Protein AF-A0A8K0D3E8-F1 (afdb_monomer_lite)

Organism: Ignelater luminosus (NCBI:txid2038154)

Radius of gyration: 15.59 Å; chains: 1; bounding box: 45×23×48 Å

pLDDT: mean 75.97, std 14.49, range [34.16, 90.75]

Secondary structure (DSSP, 8-state):
-------HHHHHHHHHHHHHHHHHHHHHHHS-TTSTTHHHHH---TT----SS----HHHHHHHHHHTTT--SGGGT-HHHHHHHTT-PPP-

Foldseek 3Di:
DDPDPQDPVNVVVLLVLLLVVLVVLLVLLPDDCPDPVVVVVPDDDPDPDDDPDPPCPVVVSNVVVCVVLVHDSVCSVVPVSSCVSSVVDDDD

Sequence (92 aa):
MVDTPISNRSLRSLEASLRLGLLWYRHIIRMEERSMPKRPFRYQPENRQRGSRPRLKWIQGIETAMRARTLEKDDAQNRRLWKMRCGMQQKP

Structure (mmCIF, N/CA/C/O backbone):
data_AF-A0A8K0D3E8-F1
#
_entry.id   AF-A0A8K0D3E8-F1
#
loop_
_atom_site.group_PDB
_atom_site.id
_atom_site.type_symbol
_atom_site.label_atom_id
_atom_site.label_alt_id
_atom_site.label_comp_id
_atom_site.label_asym_id
_atom_site.label_entity_id
_atom_site.label_seq_id
_atom_site.pdbx_PDB_ins_code
_atom_site.Cartn_x
_atom_site.Cartn_y
_atom_site.Cartn_z
_atom_site.occupancy
_atom_site.B_iso_or_equiv
_atom_site.auth_seq_id
_atom_site.auth_comp_id
_atom_site.auth_asym_id
_atom_site.auth_atom_id
_atom_site.pdbx_PDB_model_num
ATOM 1 N N . MET A 1 1 ? -28.733 0.641 16.813 1.00 35.56 1 MET A N 1
ATOM 2 C CA . MET A 1 1 ? -27.386 0.877 16.250 1.00 35.56 1 MET A CA 1
ATOM 3 C C . MET A 1 1 ? -27.603 1.582 14.922 1.00 35.56 1 MET A C 1
ATOM 5 O O . MET A 1 1 ? -28.249 1.001 14.067 1.00 35.56 1 MET A O 1
ATOM 9 N N . VAL A 1 2 ? -27.248 2.863 14.812 1.00 41.22 2 VAL A N 1
ATOM 10 C CA . VAL A 1 2 ? -27.531 3.681 13.619 1.00 41.22 2 VAL A CA 1
ATOM 11 C C . VAL A 1 2 ? -26.343 3.615 12.666 1.00 41.22 2 VAL A C 1
ATOM 13 O O . VAL A 1 2 ? -25.301 4.207 12.937 1.00 41.22 2 VAL A O 1
ATOM 16 N N . ASP A 1 3 ? -26.509 2.897 11.559 1.00 45.19 3 ASP A N 1
ATOM 17 C CA . ASP A 1 3 ? -25.662 3.047 10.380 1.00 45.19 3 ASP A CA 1
ATOM 18 C C . ASP A 1 3 ? -25.988 4.396 9.731 1.00 45.19 3 ASP A C 1
ATOM 20 O O . ASP A 1 3 ? -26.971 4.552 9.006 1.00 45.19 3 ASP A O 1
ATOM 24 N N . THR A 1 4 ? -25.197 5.418 10.047 1.00 57.62 4 THR A N 1
ATOM 25 C CA . THR A 1 4 ? -25.335 6.739 9.430 1.00 57.62 4 THR A CA 1
ATOM 26 C C . THR A 1 4 ? -24.998 6.626 7.937 1.00 57.62 4 THR A C 1
ATOM 28 O O . THR A 1 4 ? -23.876 6.224 7.610 1.00 57.62 4 THR A O 1
ATOM 31 N N . PRO A 1 5 ? -25.898 6.996 7.004 1.00 56.34 5 PRO A N 1
ATOM 32 C CA . PRO A 1 5 ? -25.601 6.914 5.581 1.00 56.34 5 PRO A CA 1
ATOM 33 C C . PRO A 1 5 ? -24.484 7.903 5.238 1.00 56.34 5 PRO A C 1
ATOM 35 O O . PRO A 1 5 ? -24.612 9.120 5.400 1.00 56.34 5 PRO A O 1
ATOM 38 N N . ILE A 1 6 ? -23.347 7.370 4.791 1.00 60.91 6 ILE A N 1
ATOM 39 C CA . ILE A 1 6 ? -22.180 8.160 4.404 1.00 60.91 6 ILE A CA 1
ATOM 40 C C . ILE A 1 6 ? -22.577 9.039 3.210 1.00 60.91 6 ILE A C 1
ATOM 42 O O . ILE A 1 6 ? -22.858 8.542 2.123 1.00 60.91 6 ILE A O 1
ATOM 46 N N . SER A 1 7 ? -22.592 10.360 3.407 1.00 69.88 7 SER A N 1
ATOM 47 C CA . SER A 1 7 ? -22.889 11.335 2.349 1.00 69.88 7 SER A CA 1
ATOM 48 C C . SER A 1 7 ? -22.002 11.131 1.109 1.00 69.88 7 SER A C 1
ATOM 50 O O . SER A 1 7 ? -20.791 10.925 1.229 1.00 69.88 7 SER A O 1
ATOM 52 N N . ASN A 1 8 ? -22.574 11.291 -0.093 1.00 61.84 8 ASN A N 1
ATOM 53 C CA . ASN A 1 8 ? -21.873 11.157 -1.380 1.00 61.84 8 ASN A CA 1
ATOM 54 C C . ASN A 1 8 ? -20.606 12.031 -1.500 1.00 61.84 8 ASN A C 1
ATOM 56 O O . ASN A 1 8 ? -19.646 11.645 -2.168 1.00 61.84 8 ASN A O 1
ATOM 60 N N . ARG A 1 9 ? -20.554 13.195 -0.832 1.00 61.78 9 ARG A N 1
ATOM 61 C CA . ARG A 1 9 ? -19.345 14.044 -0.786 1.00 61.78 9 ARG A CA 1
ATOM 62 C C . ARG A 1 9 ? -18.224 13.394 0.040 1.00 61.78 9 ARG A C 1
ATOM 64 O O . ARG A 1 9 ? -17.055 13.479 -0.332 1.00 61.78 9 ARG A O 1
ATOM 71 N N . SER A 1 10 ? -18.590 12.715 1.124 1.00 63.69 10 SER A N 1
ATOM 72 C CA . SER A 1 10 ? -17.671 12.000 2.012 1.00 63.69 10 SER A CA 1
ATOM 73 C C . SER A 1 10 ? -17.100 10.750 1.334 1.00 63.69 10 SER A C 1
ATOM 75 O O . SER A 1 10 ? -15.896 10.514 1.397 1.00 63.69 10 SER A O 1
ATOM 77 N N . LEU A 1 11 ? -17.922 10.021 0.566 1.00 62.12 11 LEU A N 1
ATOM 78 C CA . LEU A 1 11 ? -17.473 8.879 -0.244 1.00 62.12 11 LEU A CA 1
ATOM 79 C C . LEU A 1 11 ? -16.409 9.275 -1.277 1.00 62.12 11 LEU A C 1
ATOM 81 O O . LEU A 1 11 ? -15.383 8.609 -1.382 1.00 62.12 11 LEU A O 1
ATOM 85 N N . ARG A 1 12 ? -16.599 10.397 -1.986 1.00 65.00 12 ARG A N 1
ATOM 86 C CA . ARG A 1 12 ? -15.617 10.907 -2.963 1.00 65.00 12 ARG A CA 1
ATOM 87 C C . ARG A 1 12 ? -14.300 11.333 -2.314 1.00 65.00 12 ARG A C 1
ATOM 89 O O . ARG A 1 12 ? -13.233 11.090 -2.871 1.00 65.00 12 ARG A O 1
ATOM 96 N N . SER A 1 13 ? -14.367 11.963 -1.141 1.00 66.62 13 SER A N 1
ATOM 97 C CA . SER A 1 13 ? -13.174 12.367 -0.388 1.00 66.62 13 SER A CA 1
ATOM 98 C C . SER A 1 13 ? -12.393 11.151 0.118 1.00 66.62 13 SER A C 1
ATOM 100 O O . SER A 1 13 ? -11.179 11.082 -0.075 1.00 66.62 13 SER A O 1
ATOM 102 N N . LEU A 1 14 ? -13.092 10.152 0.662 1.00 71.44 14 LEU A N 1
ATOM 103 C CA . LEU A 1 14 ? -12.503 8.876 1.070 1.00 71.44 14 LEU A CA 1
ATOM 104 C C . LEU A 1 14 ? -11.876 8.142 -0.118 1.00 71.44 14 LEU A C 1
ATOM 106 O O . LEU A 1 14 ? -10.754 7.653 -0.014 1.00 71.44 14 LEU A O 1
ATOM 110 N N . GLU A 1 15 ? -12.552 8.109 -1.265 1.00 75.56 15 GLU A N 1
ATOM 111 C CA . GLU A 1 15 ? -12.021 7.492 -2.479 1.00 75.56 15 GLU A CA 1
ATOM 112 C C . GLU A 1 15 ? -10.738 8.189 -2.962 1.00 75.56 15 GLU A C 1
ATOM 114 O O . GLU A 1 15 ? -9.758 7.517 -3.291 1.00 75.56 15 GLU A O 1
ATOM 119 N N . ALA A 1 16 ? -10.697 9.525 -2.953 1.00 75.56 16 ALA A N 1
ATOM 120 C CA . ALA A 1 16 ? -9.499 10.287 -3.302 1.00 75.56 16 ALA A CA 1
ATOM 121 C C . ALA A 1 16 ? -8.329 9.989 -2.346 1.00 75.56 16 ALA A C 1
ATOM 123 O O . ALA A 1 16 ? -7.210 9.728 -2.798 1.00 75.56 16 ALA A O 1
ATOM 124 N N . SER A 1 17 ? -8.585 9.943 -1.035 1.00 76.69 17 SER A N 1
ATOM 125 C CA . SER A 1 17 ? -7.582 9.556 -0.036 1.00 76.69 17 SER A CA 1
ATOM 126 C C . SER A 1 17 ? -7.088 8.117 -0.226 1.00 76.69 17 SER A C 1
ATOM 128 O O . SER A 1 17 ? -5.888 7.863 -0.120 1.00 76.69 17 SER A O 1
ATOM 130 N N . LEU A 1 18 ? -7.974 7.177 -0.570 1.00 80.56 18 LEU A N 1
ATOM 131 C CA . LEU A 1 18 ? -7.606 5.788 -0.862 1.00 80.56 18 LEU A CA 1
ATOM 132 C C . LEU A 1 18 ? -6.750 5.673 -2.130 1.00 80.56 18 LEU A C 1
ATOM 134 O O . LEU A 1 18 ? -5.781 4.917 -2.143 1.00 80.56 18 LEU A O 1
ATOM 138 N N . ARG A 1 19 ? -7.052 6.446 -3.181 1.00 82.81 19 ARG A N 1
ATOM 139 C CA . ARG A 1 19 ? -6.248 6.482 -4.417 1.00 82.81 19 ARG A CA 1
ATOM 140 C C . ARG A 1 19 ? -4.826 6.972 -4.156 1.00 82.81 19 ARG A C 1
ATOM 142 O O . ARG A 1 19 ? -3.870 6.334 -4.600 1.00 82.81 19 ARG A O 1
ATOM 149 N N . LEU A 1 20 ? -4.678 8.070 -3.412 1.00 85.19 20 LEU A N 1
ATOM 150 C CA . LEU A 1 20 ? -3.365 8.568 -2.995 1.00 85.19 20 LEU A CA 1
ATOM 151 C C . LEU A 1 20 ? -2.634 7.538 -2.137 1.00 85.19 20 LEU A C 1
ATOM 153 O O . LEU A 1 20 ? -1.442 7.305 -2.334 1.00 85.19 20 LEU A O 1
ATOM 157 N N . GLY A 1 21 ? -3.346 6.858 -1.241 1.00 88.06 21 GLY A N 1
ATOM 158 C CA . GLY A 1 21 ? -2.725 5.837 -0.416 1.00 88.06 21 GLY A CA 1
ATOM 159 C C . GLY A 1 21 ? -2.302 4.580 -1.179 1.00 88.06 21 GLY A C 1
ATOM 160 O O . GLY A 1 21 ? -1.264 4.017 -0.850 1.00 88.06 21 GLY A O 1
ATOM 161 N N . LEU A 1 22 ? -2.995 4.188 -2.253 1.00 88.19 22 LEU 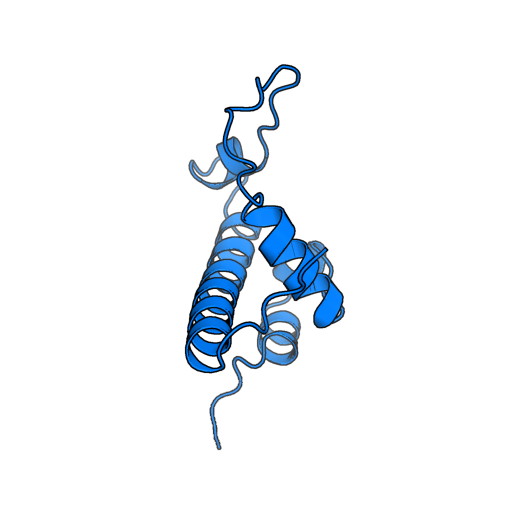A N 1
ATOM 162 C CA . LEU A 1 22 ? -2.551 3.110 -3.150 1.00 88.19 22 LEU A CA 1
ATOM 163 C C . LEU A 1 22 ? -1.275 3.489 -3.922 1.00 88.19 22 LEU A C 1
ATOM 165 O O . LEU A 1 22 ? -0.403 2.641 -4.123 1.00 88.19 22 LEU A O 1
ATOM 169 N N . LEU A 1 23 ? -1.133 4.756 -4.335 1.00 88.50 23 LEU A N 1
ATOM 170 C CA . LEU A 1 23 ? 0.114 5.260 -4.930 1.00 88.50 23 LEU A CA 1
ATOM 171 C C . LEU A 1 23 ? 1.266 5.196 -3.934 1.00 88.50 23 LEU A C 1
ATOM 173 O O . LEU A 1 23 ? 2.346 4.712 -4.271 1.00 88.50 23 LEU A O 1
ATOM 177 N N . TRP A 1 24 ? 1.020 5.675 -2.717 1.00 88.19 24 TRP A N 1
ATOM 178 C CA . TRP A 1 24 ? 2.017 5.738 -1.657 1.00 88.19 24 TRP A CA 1
ATOM 179 C C . TRP A 1 24 ? 2.425 4.334 -1.192 1.00 88.19 24 TRP A C 1
ATOM 181 O O . TRP A 1 24 ? 3.611 4.053 -1.061 1.00 88.19 24 TRP A O 1
ATOM 191 N N . TYR A 1 25 ? 1.469 3.409 -1.069 1.00 89.9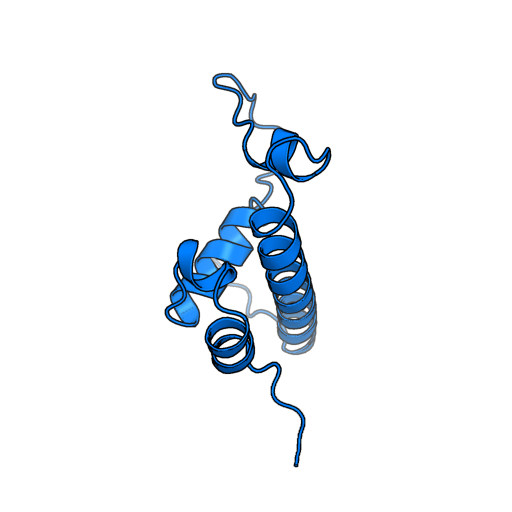4 25 TYR A N 1
ATOM 192 C CA . TYR A 1 25 ? 1.727 1.994 -0.794 1.00 89.94 25 TYR A CA 1
ATOM 193 C C . TYR A 1 25 ? 2.647 1.379 -1.848 1.00 89.94 25 TYR A C 1
ATOM 195 O O . TYR A 1 25 ? 3.706 0.844 -1.523 1.00 89.94 25 TYR A O 1
ATOM 203 N N . ARG A 1 26 ? 2.302 1.533 -3.132 1.00 90.38 26 ARG A N 1
ATOM 204 C CA . ARG A 1 26 ? 3.148 1.058 -4.230 1.00 90.38 26 ARG A CA 1
ATOM 205 C C . ARG A 1 26 ? 4.532 1.704 -4.211 1.00 90.38 26 ARG A C 1
ATOM 207 O O . ARG A 1 26 ? 5.514 1.031 -4.514 1.00 90.38 26 ARG A O 1
ATOM 214 N N . HIS A 1 27 ? 4.614 2.997 -3.900 1.00 90.44 27 HIS A N 1
ATOM 215 C CA . HIS A 1 27 ? 5.886 3.700 -3.783 1.00 90.44 27 HIS A CA 1
ATOM 216 C C . HIS A 1 27 ? 6.757 3.060 -2.696 1.00 90.44 27 HIS A C 1
ATOM 218 O O . HIS A 1 27 ? 7.845 2.600 -3.026 1.00 90.44 27 HIS A O 1
ATOM 224 N N . ILE A 1 28 ? 6.250 2.907 -1.464 1.00 89.50 28 ILE A N 1
ATOM 225 C CA . ILE A 1 28 ? 6.982 2.262 -0.361 1.00 89.50 28 ILE A CA 1
ATOM 226 C C . ILE A 1 28 ? 7.432 0.850 -0.741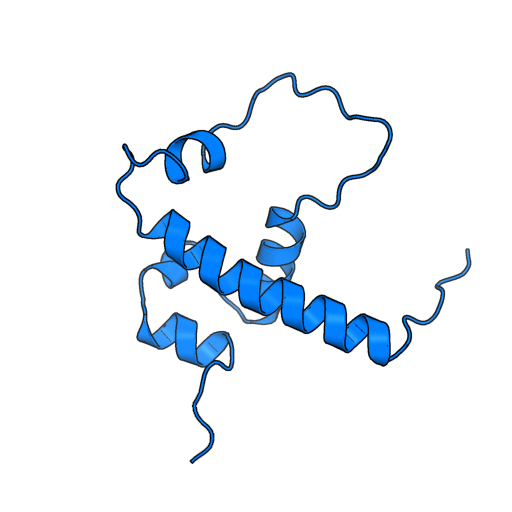 1.00 89.50 28 ILE A C 1
ATOM 228 O O . ILE A 1 28 ? 8.599 0.518 -0.571 1.00 89.50 28 ILE A O 1
ATOM 232 N N . ILE A 1 29 ? 6.535 0.005 -1.258 1.00 89.88 29 ILE A N 1
ATOM 233 C CA . ILE A 1 29 ? 6.848 -1.403 -1.556 1.00 89.88 29 ILE A CA 1
ATOM 234 C C . ILE A 1 29 ? 7.970 -1.534 -2.597 1.00 89.88 29 ILE A C 1
ATOM 236 O O . ILE A 1 29 ? 8.747 -2.489 -2.552 1.00 89.88 29 ILE A O 1
ATOM 240 N N . ARG A 1 30 ? 8.130 -0.547 -3.480 1.00 88.44 30 ARG A N 1
ATOM 241 C CA . ARG A 1 30 ? 9.192 -0.512 -4.494 1.00 88.44 30 ARG A CA 1
ATOM 242 C C . ARG A 1 30 ? 10.487 0.150 -4.035 1.00 88.44 30 ARG A C 1
ATOM 244 O O . ARG A 1 30 ? 11.482 0.044 -4.744 1.00 88.44 30 ARG A O 1
ATOM 251 N N . MET A 1 31 ? 10.482 0.852 -2.905 1.00 90.75 31 MET A N 1
ATOM 252 C CA . MET A 1 31 ? 11.708 1.430 -2.366 1.00 90.75 31 MET A CA 1
ATOM 253 C C . MET A 1 31 ? 12.648 0.330 -1.873 1.00 90.75 31 MET A C 1
ATOM 255 O O . MET A 1 31 ? 12.220 -0.772 -1.509 1.00 90.75 31 MET A O 1
ATOM 259 N N . GLU A 1 32 ? 13.943 0.639 -1.871 1.00 90.12 32 GLU A N 1
ATOM 260 C CA . GLU A 1 32 ? 14.962 -0.237 -1.301 1.00 90.12 32 GLU A CA 1
ATOM 261 C C . GLU A 1 32 ? 14.649 -0.508 0.177 1.00 90.12 32 GLU A C 1
ATOM 263 O O . GLU A 1 32 ? 14.172 0.377 0.887 1.00 90.12 32 GLU A O 1
ATOM 268 N N . GLU A 1 33 ? 14.951 -1.706 0.674 1.00 85.81 33 GLU A N 1
ATOM 269 C CA . GLU A 1 33 ? 14.695 -2.090 2.070 1.00 85.81 33 GLU A CA 1
ATOM 270 C C . GLU A 1 33 ? 15.376 -1.156 3.087 1.00 85.81 33 GLU A C 1
ATOM 272 O O . GLU A 1 33 ? 14.870 -0.927 4.185 1.00 85.81 33 GLU A O 1
ATOM 277 N N . ARG A 1 34 ? 16.513 -0.557 2.712 1.00 88.00 34 ARG A N 1
ATOM 278 C CA . ARG A 1 34 ? 17.234 0.414 3.546 1.00 88.00 34 ARG A CA 1
ATOM 279 C C . ARG A 1 34 ? 16.606 1.810 3.543 1.00 88.00 34 ARG A C 1
ATOM 281 O O . ARG A 1 34 ? 16.985 2.636 4.370 1.00 88.00 34 ARG A O 1
ATOM 288 N N . SER A 1 35 ? 15.634 2.062 2.666 1.00 89.00 35 SER A N 1
ATOM 289 C CA . SER A 1 35 ? 14.983 3.363 2.534 1.00 89.00 35 SER A CA 1
ATOM 290 C C . SER A 1 35 ? 14.191 3.721 3.790 1.00 89.00 35 SER A C 1
ATOM 292 O O . SER A 1 35 ? 13.386 2.933 4.299 1.00 89.00 35 SER A O 1
ATOM 294 N N . MET A 1 36 ? 14.374 4.960 4.247 1.00 85.12 36 MET A N 1
ATOM 295 C CA . MET A 1 36 ? 13.749 5.513 5.451 1.00 85.12 36 MET A CA 1
ATOM 296 C C . MET A 1 36 ? 12.219 5.399 5.536 1.00 85.12 36 MET A C 1
ATOM 298 O O . MET A 1 36 ? 11.750 5.236 6.651 1.00 85.12 36 MET A O 1
ATOM 302 N N . PRO A 1 37 ? 11.411 5.440 4.460 1.00 84.38 37 PRO A N 1
ATOM 303 C CA . PRO A 1 37 ? 9.969 5.178 4.573 1.00 84.38 37 PRO A CA 1
ATOM 304 C C . PRO A 1 37 ? 9.596 3.685 4.604 1.00 84.38 37 PRO A C 1
ATOM 306 O O . PRO A 1 37 ? 8.539 3.339 5.129 1.00 84.38 37 PRO A O 1
ATOM 309 N N . LYS A 1 38 ? 10.443 2.778 4.096 1.00 87.88 38 LYS A N 1
ATOM 310 C CA . LYS A 1 38 ? 10.151 1.334 4.049 1.00 87.88 38 LYS A CA 1
ATOM 311 C C . LYS A 1 38 ? 10.441 0.626 5.370 1.00 87.88 38 LYS A C 1
ATOM 313 O O . LYS A 1 38 ? 9.637 -0.187 5.822 1.00 87.88 38 LYS A O 1
ATOM 318 N N . ARG A 1 39 ? 11.528 1.012 6.041 1.00 86.19 39 ARG A N 1
ATOM 319 C CA . ARG A 1 39 ? 11.883 0.530 7.387 1.00 86.19 39 ARG A CA 1
ATOM 320 C C . ARG A 1 39 ? 10.760 0.698 8.429 1.00 86.19 39 ARG A C 1
ATOM 322 O O . ARG A 1 39 ? 10.336 -0.309 8.990 1.00 86.19 39 ARG A O 1
ATOM 329 N N . PRO A 1 40 ? 10.222 1.908 8.681 1.00 82.38 40 PRO A N 1
ATOM 330 C CA . PRO A 1 40 ? 9.147 2.113 9.647 1.00 82.38 40 PRO A CA 1
ATOM 331 C C . PRO A 1 40 ? 7.817 1.529 9.170 1.00 82.38 40 PRO A C 1
ATOM 333 O O . PRO A 1 40 ? 6.978 1.199 9.999 1.00 82.38 40 PRO A O 1
ATOM 336 N N . PHE A 1 41 ? 7.611 1.382 7.856 1.00 82.00 41 PHE A N 1
ATOM 337 C CA . PHE A 1 41 ? 6.436 0.698 7.319 1.00 82.00 41 PHE A CA 1
ATOM 338 C C . PHE A 1 41 ? 6.439 -0.799 7.663 1.00 82.00 41 PHE A C 1
ATOM 340 O O . PHE A 1 41 ? 5.395 -1.344 8.015 1.00 82.00 41 PHE A O 1
ATOM 347 N N . ARG A 1 42 ? 7.606 -1.454 7.594 1.00 80.94 42 ARG A N 1
ATOM 348 C CA . ARG A 1 42 ? 7.782 -2.861 7.983 1.00 80.94 42 ARG A CA 1
ATOM 349 C C . ARG A 1 42 ? 7.837 -3.054 9.500 1.00 80.94 42 ARG A C 1
ATOM 351 O O . ARG A 1 42 ? 7.476 -4.117 9.996 1.00 80.94 42 ARG A O 1
ATOM 358 N N . TYR A 1 43 ? 8.292 -2.045 10.236 1.00 81.38 43 TYR A N 1
ATOM 359 C CA . TYR A 1 43 ? 8.410 -2.109 11.685 1.00 81.38 43 TYR A CA 1
ATOM 360 C C . TYR A 1 43 ? 7.032 -2.166 12.362 1.00 81.38 43 TYR A C 1
ATOM 362 O O . TYR A 1 43 ? 6.301 -1.175 12.437 1.00 81.38 43 TYR A O 1
ATOM 370 N N . GLN A 1 44 ? 6.692 -3.337 12.898 1.00 69.19 44 GLN A N 1
ATOM 371 C CA . GLN A 1 44 ? 5.502 -3.553 13.709 1.00 69.19 44 GLN A CA 1
ATOM 372 C C . GLN A 1 44 ? 5.930 -3.828 15.159 1.00 69.19 44 GLN A C 1
ATOM 374 O O . GLN A 1 44 ? 6.380 -4.931 15.451 1.00 69.19 44 GLN A O 1
ATOM 379 N N . PRO A 1 45 ? 5.825 -2.847 16.073 1.00 72.38 45 PRO A N 1
ATOM 380 C CA . PRO A 1 45 ? 6.189 -3.070 17.466 1.00 72.38 45 PRO A CA 1
ATOM 381 C C . PRO A 1 45 ? 5.178 -3.992 18.161 1.00 72.38 45 PRO A C 1
ATOM 383 O O . PRO A 1 45 ? 3.970 -3.761 18.069 1.00 72.38 45 PRO A O 1
ATOM 386 N N . GLU A 1 46 ? 5.694 -4.989 18.885 1.00 68.69 46 GLU A N 1
ATOM 387 C CA . GLU A 1 46 ? 4.949 -5.990 19.672 1.00 68.69 46 GLU A CA 1
ATOM 388 C C . GLU A 1 46 ? 3.973 -5.331 20.669 1.00 68.69 46 GLU A C 1
ATOM 390 O O . GLU A 1 46 ? 2.790 -5.654 20.718 1.00 68.69 46 GLU A O 1
ATOM 395 N N . ASN A 1 47 ? 4.444 -4.306 21.391 1.00 64.19 47 ASN A N 1
ATOM 396 C CA . ASN A 1 47 ? 3.740 -3.680 22.517 1.00 64.19 47 ASN A CA 1
ATOM 397 C C . ASN A 1 47 ? 3.214 -2.273 22.198 1.00 64.19 47 ASN A C 1
ATOM 399 O O . ASN A 1 47 ? 3.345 -1.337 22.990 1.00 64.19 47 ASN A O 1
ATOM 403 N N . ARG A 1 48 ? 2.622 -2.076 21.013 1.00 65.25 48 ARG A N 1
ATOM 404 C CA . ARG A 1 48 ? 2.015 -0.780 20.673 1.00 65.25 48 ARG A CA 1
ATOM 405 C C . ARG A 1 48 ? 0.739 -0.558 21.485 1.00 65.25 48 ARG A C 1
ATOM 407 O O . ARG A 1 48 ? -0.323 -1.059 21.115 1.00 65.25 48 ARG A O 1
ATOM 414 N N . GLN A 1 49 ? 0.824 0.251 22.541 1.00 62.69 49 GLN A N 1
ATOM 415 C CA . GLN A 1 49 ? -0.355 0.676 23.294 1.00 62.69 49 GLN A CA 1
ATOM 416 C C . GLN A 1 49 ? -1.376 1.339 22.357 1.00 62.69 49 GLN A C 1
ATOM 418 O O . GLN A 1 49 ? -1.063 2.261 21.590 1.0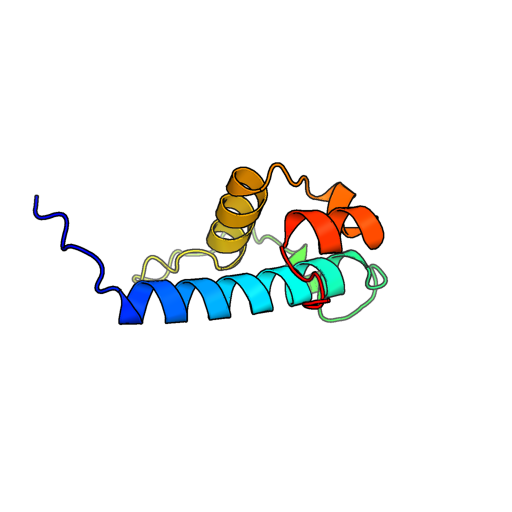0 62.69 49 GLN A O 1
ATOM 423 N N . ARG A 1 50 ? -2.614 0.830 22.376 1.00 57.88 50 ARG A N 1
ATOM 424 C CA . ARG A 1 50 ? -3.724 1.414 21.621 1.00 57.88 50 ARG A CA 1
ATOM 425 C C . ARG A 1 50 ? -4.053 2.763 22.248 1.00 57.88 50 ARG A C 1
ATOM 427 O O . ARG A 1 50 ? -4.637 2.823 23.320 1.00 57.88 50 ARG A O 1
ATOM 434 N N . GLY A 1 51 ? -3.695 3.847 21.564 1.00 63.06 51 GLY A N 1
ATOM 435 C CA . GLY A 1 51 ? -4.274 5.151 21.877 1.00 63.06 51 GLY A CA 1
ATOM 436 C C . GLY A 1 51 ? -5.801 5.082 21.771 1.00 63.06 51 GLY A C 1
ATOM 437 O O . GLY A 1 51 ? -6.330 4.356 20.932 1.00 63.06 51 GLY A O 1
ATOM 438 N N . SER A 1 52 ? -6.489 5.858 22.601 1.00 63.88 52 SER A N 1
ATOM 439 C CA . SER A 1 52 ? -7.950 5.899 22.784 1.00 63.88 52 SER A CA 1
ATOM 440 C C . SER A 1 52 ? -8.780 6.102 21.507 1.00 63.88 52 SER A C 1
ATOM 442 O O . SER A 1 52 ? -9.955 5.750 21.474 1.00 63.88 52 SER A O 1
ATOM 444 N N . ARG A 1 53 ? -8.188 6.611 20.421 1.00 65.56 53 ARG A N 1
ATOM 445 C CA . ARG A 1 53 ? -8.841 6.678 19.110 1.00 65.56 53 ARG A CA 1
ATOM 446 C C . ARG A 1 53 ? -8.588 5.379 18.342 1.00 65.56 53 ARG A C 1
ATOM 448 O O . ARG A 1 53 ? -7.416 5.107 18.052 1.00 65.56 53 ARG A O 1
ATOM 455 N N . PRO A 1 54 ? -9.626 4.633 17.909 1.00 55.59 54 PRO A N 1
ATOM 456 C CA . PRO A 1 54 ? -9.460 3.620 16.879 1.00 55.59 54 PRO A CA 1
ATOM 457 C C . PRO A 1 54 ? -9.000 4.334 15.607 1.00 55.59 54 PRO A C 1
ATOM 459 O O . PRO A 1 54 ? -9.781 4.850 14.812 1.00 55.59 54 PRO A O 1
ATOM 462 N N . ARG A 1 55 ? -7.680 4.448 15.452 1.00 55.72 55 ARG A N 1
ATOM 463 C CA . ARG A 1 55 ? -7.063 4.862 14.205 1.00 55.72 55 ARG A CA 1
ATOM 464 C C . ARG A 1 55 ? -7.320 3.699 13.274 1.00 55.72 55 ARG A C 1
ATOM 466 O O . ARG A 1 55 ? -6.651 2.675 13.413 1.00 55.72 55 ARG A O 1
ATOM 473 N N . LEU A 1 56 ? -8.298 3.840 12.377 1.00 59.38 56 LEU A N 1
ATOM 474 C CA . LEU A 1 56 ? -8.366 3.000 11.189 1.00 59.38 56 LEU A CA 1
ATOM 475 C C . LEU A 1 56 ? -6.935 2.982 10.655 1.00 59.38 56 LEU A C 1
ATOM 477 O O . LEU A 1 56 ? -6.399 4.045 10.317 1.00 59.38 56 LEU A O 1
ATOM 481 N N . LYS A 1 57 ? -6.244 1.837 10.747 1.00 73.19 57 LYS A N 1
ATOM 482 C CA . LYS A 1 57 ? -4.852 1.797 10.305 1.00 73.19 57 LYS A CA 1
ATOM 483 C C . LYS A 1 5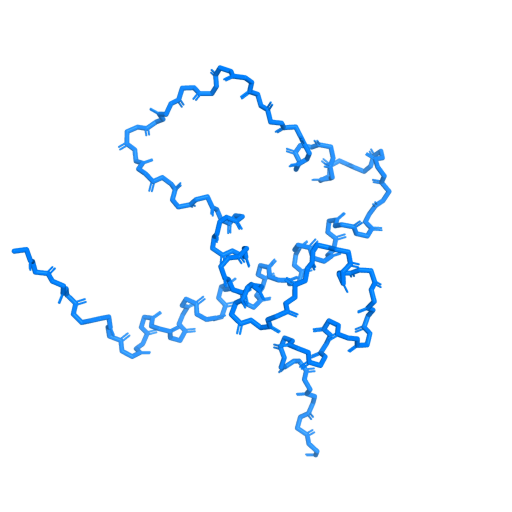7 ? -4.953 2.163 8.839 1.00 73.19 57 LYS A C 1
ATOM 485 O O . LYS A 1 57 ? -5.673 1.491 8.113 1.00 73.19 57 LYS A O 1
ATOM 490 N N . TRP A 1 58 ? -4.314 3.243 8.406 1.00 77.31 58 TRP A N 1
ATOM 491 C CA . TRP A 1 58 ? -4.436 3.667 7.012 1.00 77.31 58 TRP A CA 1
ATOM 492 C C . TRP A 1 58 ? -4.132 2.478 6.069 1.00 77.31 58 TRP A C 1
ATOM 494 O O . TRP A 1 58 ? -4.861 2.254 5.113 1.00 77.31 58 TRP A O 1
ATOM 504 N N . ILE A 1 59 ? -3.186 1.612 6.476 1.00 80.31 59 ILE A N 1
ATOM 505 C CA . ILE A 1 59 ? -2.879 0.300 5.890 1.00 80.31 59 ILE A CA 1
ATOM 506 C C . ILE A 1 59 ? -4.109 -0.603 5.782 1.00 80.31 59 ILE A C 1
ATOM 508 O O . ILE A 1 59 ? -4.327 -1.143 4.716 1.00 80.31 59 ILE A O 1
ATOM 512 N N . GLN A 1 60 ? -4.934 -0.756 6.821 1.00 84.06 60 GLN A N 1
ATOM 513 C CA . GLN A 1 60 ? -6.177 -1.535 6.741 1.00 84.06 60 GLN A CA 1
ATOM 514 C C . GLN A 1 60 ? -7.145 -0.951 5.708 1.00 84.06 60 GLN A C 1
ATOM 516 O O . GLN A 1 60 ? -7.763 -1.705 4.966 1.00 84.06 60 GLN A O 1
ATOM 521 N N . GLY A 1 61 ? -7.256 0.379 5.623 1.00 84.62 61 GLY A N 1
ATOM 522 C CA . GLY A 1 61 ? -8.041 1.036 4.573 1.00 84.62 61 GLY A CA 1
ATOM 523 C C . GLY A 1 61 ? -7.514 0.706 3.173 1.00 84.62 61 GLY A C 1
ATOM 524 O O . GLY A 1 61 ? -8.292 0.363 2.284 1.00 84.62 61 GLY A O 1
ATOM 525 N N . ILE A 1 62 ? -6.189 0.727 3.001 1.00 85.56 62 ILE A N 1
ATOM 526 C CA . ILE A 1 62 ? -5.522 0.332 1.756 1.00 85.56 62 ILE A CA 1
ATOM 527 C C . ILE A 1 62 ? -5.696 -1.160 1.463 1.00 85.56 62 ILE A C 1
ATOM 529 O O . ILE A 1 62 ? -6.060 -1.502 0.348 1.00 85.56 62 ILE A O 1
ATOM 533 N N . GLU A 1 63 ? -5.527 -2.048 2.438 1.00 86.19 63 GLU A N 1
ATOM 534 C CA . GLU A 1 63 ? -5.698 -3.496 2.279 1.00 86.19 63 GLU A CA 1
ATOM 535 C C . GLU A 1 63 ? -7.145 -3.865 1.932 1.00 86.19 63 GLU A C 1
ATOM 537 O O . GLU A 1 63 ? -7.373 -4.759 1.121 1.00 86.19 63 GLU A O 1
ATOM 542 N N . THR A 1 64 ? -8.135 -3.176 2.503 1.00 87.19 64 THR A N 1
ATOM 543 C CA . 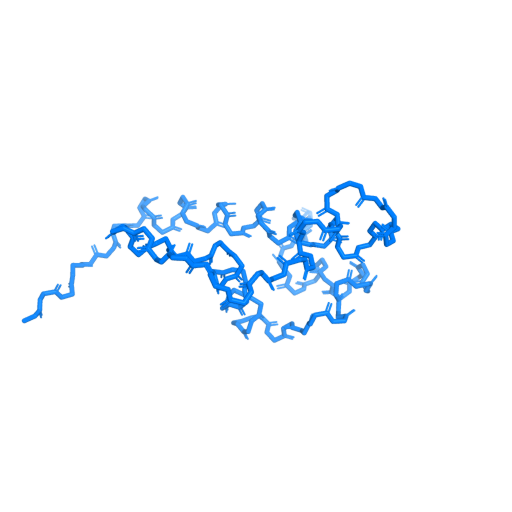THR A 1 64 ? -9.545 -3.330 2.113 1.00 87.19 64 THR A CA 1
ATOM 544 C C . THR A 1 64 ? -9.771 -2.834 0.685 1.00 87.19 64 THR A C 1
ATOM 546 O O . THR A 1 64 ? -10.416 -3.511 -0.111 1.00 87.19 64 THR A O 1
ATOM 549 N N . ALA A 1 65 ? -9.188 -1.689 0.321 1.00 85.94 65 ALA A N 1
ATOM 550 C CA . ALA A 1 65 ? -9.263 -1.142 -1.031 1.00 85.94 65 ALA A CA 1
ATOM 551 C C . ALA A 1 65 ? -8.544 -2.016 -2.080 1.00 85.94 65 ALA A C 1
ATOM 553 O O . ALA A 1 65 ? -8.991 -2.068 -3.227 1.00 85.94 65 ALA A O 1
ATOM 554 N N . MET A 1 66 ? -7.458 -2.693 -1.702 1.00 88.12 66 MET A N 1
ATOM 555 C CA . MET A 1 66 ? -6.748 -3.676 -2.522 1.00 88.12 66 MET A CA 1
ATOM 556 C C . MET A 1 66 ? -7.585 -4.941 -2.703 1.00 88.12 66 MET A C 1
ATOM 558 O O . MET A 1 66 ? -7.805 -5.358 -3.836 1.00 88.12 66 MET A O 1
ATOM 562 N N . ARG A 1 67 ? -8.143 -5.490 -1.614 1.00 88.44 67 ARG A N 1
ATOM 563 C CA . ARG A 1 67 ? -9.048 -6.651 -1.662 1.00 88.44 67 ARG A CA 1
ATOM 564 C C . ARG A 1 67 ? -10.265 -6.398 -2.550 1.00 88.44 67 ARG A C 1
ATOM 566 O O . ARG A 1 67 ? -10.576 -7.231 -3.393 1.00 88.44 67 ARG A O 1
ATOM 573 N N . ALA A 1 68 ? -10.875 -5.217 -2.452 1.00 87.75 68 ALA A N 1
ATOM 574 C CA . ALA A 1 68 ? -11.984 -4.809 -3.320 1.00 87.75 68 ALA A CA 1
ATOM 575 C C . ALA A 1 68 ? -11.613 -4.740 -4.818 1.00 87.75 68 ALA A C 1
ATOM 577 O O . ALA A 1 68 ? -12.496 -4.767 -5.667 1.00 87.75 68 ALA A O 1
ATOM 578 N N . ARG A 1 69 ? -10.318 -4.640 -5.151 1.00 86.62 69 ARG A N 1
ATOM 579 C CA . ARG A 1 69 ? -9.782 -4.590 -6.526 1.00 86.62 69 ARG A CA 1
ATOM 580 C C . ARG A 1 69 ? -9.099 -5.895 -6.956 1.00 86.62 69 ARG A C 1
ATOM 582 O O . ARG A 1 69 ? -8.540 -5.947 -8.056 1.00 86.62 69 ARG A O 1
ATOM 589 N N . THR A 1 70 ? -9.139 -6.921 -6.101 1.00 89.00 70 THR A N 1
ATOM 590 C CA . THR A 1 70 ? -8.417 -8.193 -6.272 1.00 89.00 70 THR A CA 1
ATOM 591 C C . THR A 1 70 ? -6.919 -7.963 -6.500 1.00 89.00 70 THR A C 1
ATOM 593 O O . THR A 1 70 ? -6.345 -8.461 -7.463 1.00 89.00 70 THR A O 1
ATOM 596 N N . LEU A 1 71 ? -6.315 -7.119 -5.660 1.00 88.75 71 LEU A N 1
ATOM 597 C CA . LEU A 1 71 ? -4.878 -6.853 -5.644 1.00 88.75 71 LEU A CA 1
ATOM 598 C C . LEU A 1 71 ? -4.239 -7.480 -4.410 1.00 88.75 71 LEU A C 1
ATOM 600 O O . LEU A 1 71 ? -4.707 -7.274 -3.286 1.00 88.75 71 LEU A O 1
ATOM 604 N N . GLU A 1 72 ? -3.121 -8.157 -4.622 1.00 90.25 72 GLU A N 1
ATOM 605 C CA . GLU A 1 72 ? -2.240 -8.646 -3.570 1.00 90.25 72 GLU A CA 1
ATOM 606 C C . GLU A 1 72 ? -1.063 -7.691 -3.330 1.00 90.25 72 GLU A C 1
ATOM 608 O O . GLU A 1 72 ? -0.840 -6.719 -4.059 1.00 90.25 72 GLU A O 1
ATOM 613 N N . LYS A 1 73 ? -0.307 -7.928 -2.252 1.00 85.88 73 LYS A N 1
ATOM 614 C CA . LYS A 1 73 ? 0.849 -7.088 -1.888 1.00 85.88 73 LYS A CA 1
ATOM 615 C C . LYS A 1 73 ? 1.937 -7.138 -2.963 1.00 85.88 73 LYS A C 1
ATOM 617 O O . LYS A 1 73 ? 2.518 -6.101 -3.287 1.00 85.88 73 LYS A O 1
ATOM 622 N N . ASP A 1 74 ? 2.142 -8.307 -3.559 1.00 87.88 74 ASP A N 1
ATOM 623 C CA . ASP A 1 74 ? 3.170 -8.536 -4.576 1.00 87.88 74 ASP A CA 1
ATOM 624 C C . ASP A 1 74 ? 2.823 -7.882 -5.921 1.00 87.88 74 ASP A C 1
ATOM 626 O O . ASP A 1 74 ? 3.710 -7.395 -6.631 1.00 87.88 74 ASP A O 1
ATOM 630 N N . ASP A 1 75 ? 1.529 -7.709 -6.215 1.00 89.12 75 ASP A N 1
ATOM 631 C CA . ASP A 1 75 ? 1.055 -7.006 -7.412 1.00 89.12 75 ASP A CA 1
ATOM 632 C C . ASP A 1 75 ? 1.520 -5.544 -7.473 1.00 89.12 75 ASP A C 1
ATOM 634 O O . ASP A 1 75 ? 1.587 -4.951 -8.555 1.00 89.12 75 ASP A O 1
ATOM 638 N N . ALA A 1 76 ? 1.899 -4.945 -6.336 1.00 86.94 76 ALA A N 1
ATOM 639 C CA . ALA A 1 76 ? 2.458 -3.593 -6.279 1.00 86.94 76 ALA A CA 1
ATOM 640 C C . ALA A 1 76 ? 3.765 -3.449 -7.080 1.00 86.94 76 ALA A C 1
ATOM 642 O O . ALA A 1 76 ? 4.089 -2.353 -7.569 1.00 86.94 76 ALA A O 1
ATOM 643 N N . GLN A 1 77 ? 4.503 -4.548 -7.269 1.00 87.06 77 GLN A N 1
ATOM 644 C CA . GLN A 1 77 ? 5.700 -4.570 -8.107 1.00 87.06 77 GLN A CA 1
ATOM 645 C C . GLN A 1 77 ? 5.344 -4.453 -9.597 1.00 87.06 77 GLN A C 1
ATOM 647 O O . GLN A 1 77 ? 6.007 -3.714 -10.342 1.00 87.06 77 GLN A O 1
ATOM 652 N N . ASN A 1 78 ? 4.237 -5.072 -10.025 1.00 89.62 78 ASN A N 1
ATOM 653 C CA . ASN A 1 78 ? 3.766 -5.042 -11.406 1.00 89.62 78 ASN A CA 1
ATOM 654 C C . ASN A 1 78 ? 3.062 -3.713 -11.736 1.00 89.62 78 ASN A C 1
ATOM 656 O O . ASN A 1 78 ? 1.873 -3.499 -11.501 1.00 89.62 78 ASN A O 1
ATOM 660 N N . ARG A 1 79 ? 3.810 -2.793 -12.359 1.00 84.44 79 ARG A N 1
ATOM 661 C CA . ARG A 1 79 ? 3.328 -1.445 -12.717 1.00 84.44 79 ARG A CA 1
ATOM 662 C C . ARG A 1 79 ? 2.077 -1.463 -13.600 1.00 84.44 79 ARG A C 1
ATOM 664 O O . ARG A 1 79 ? 1.237 -0.577 -13.442 1.00 84.44 79 ARG A O 1
ATOM 671 N N . ARG A 1 80 ? 1.978 -2.403 -14.547 1.00 85.94 80 ARG A N 1
ATOM 672 C CA . ARG A 1 80 ? 0.869 -2.458 -15.511 1.00 85.94 80 ARG A CA 1
ATOM 673 C C . ARG A 1 80 ? -0.398 -2.966 -14.834 1.00 85.94 80 ARG A C 1
ATOM 675 O O . ARG A 1 80 ? -1.433 -2.310 -14.939 1.00 85.94 80 ARG A O 1
ATOM 682 N N . LEU A 1 81 ? -0.281 -4.064 -14.091 1.00 86.75 81 LEU A N 1
ATOM 683 C CA . LEU A 1 81 ? -1.382 -4.647 -13.326 1.00 86.75 81 LEU A CA 1
ATOM 684 C C . LEU A 1 81 ? -1.930 -3.652 -12.297 1.00 86.75 81 LEU A C 1
ATOM 686 O O . LEU A 1 81 ? -3.133 -3.400 -12.258 1.00 86.75 81 LEU A O 1
ATOM 690 N N . TRP A 1 82 ? -1.042 -2.995 -11.545 1.00 86.44 82 TRP A N 1
ATOM 691 C CA . TRP A 1 82 ? -1.439 -2.029 -10.523 1.00 86.44 82 TRP A CA 1
ATOM 692 C C . TRP A 1 82 ? -2.206 -0.834 -11.098 1.00 86.44 82 TRP A C 1
ATOM 694 O O . TRP A 1 82 ? -3.237 -0.435 -10.557 1.00 86.44 82 TRP A O 1
ATOM 704 N N . LYS A 1 83 ? -1.736 -0.268 -12.221 1.00 83.44 83 LYS A N 1
ATOM 705 C CA . LYS A 1 83 ? -2.422 0.845 -12.899 1.00 83.44 83 LYS A CA 1
ATOM 706 C C . LYS A 1 83 ? -3.810 0.449 -13.403 1.00 83.44 83 LYS A C 1
ATOM 708 O O . LYS A 1 83 ? -4.743 1.233 -13.245 1.00 83.44 83 LYS A O 1
ATOM 713 N N . MET A 1 84 ? -3.926 -0.745 -13.988 1.00 84.75 84 MET A N 1
ATOM 714 C CA . MET A 1 84 ? -5.181 -1.285 -14.511 1.00 84.75 84 MET A CA 1
ATOM 715 C C . MET A 1 84 ? -6.207 -1.467 -13.386 1.00 84.75 84 MET A C 1
ATOM 717 O O . MET A 1 84 ? -7.302 -0.919 -13.452 1.00 84.75 84 MET A O 1
ATOM 721 N N . ARG A 1 85 ? -5.831 -2.165 -12.308 1.00 83.50 85 ARG A N 1
ATOM 722 C CA . ARG A 1 85 ? -6.733 -2.488 -11.191 1.00 83.50 85 ARG A CA 1
ATOM 723 C C . ARG A 1 85 ? -7.092 -1.287 -10.316 1.00 83.50 85 ARG A C 1
ATOM 725 O O . ARG A 1 85 ? -8.181 -1.242 -9.755 1.00 83.50 85 ARG A O 1
ATOM 732 N N . CYS A 1 86 ? -6.214 -0.290 -10.211 1.00 80.25 86 CYS A N 1
ATOM 733 C CA . CYS A 1 86 ? -6.500 0.938 -9.463 1.00 80.25 86 CYS A CA 1
ATOM 734 C C . CYS A 1 86 ? -7.330 1.969 -10.248 1.00 80.25 86 CYS A C 1
ATOM 736 O O . CYS A 1 86 ? -7.627 3.026 -9.692 1.00 80.25 86 CYS A O 1
ATOM 738 N N . GLY A 1 87 ? -7.691 1.705 -11.512 1.00 67.56 87 GLY A N 1
ATOM 739 C CA . GLY A 1 87 ? -8.447 2.655 -12.335 1.00 67.56 87 GLY A CA 1
ATOM 740 C C . GLY A 1 87 ? -7.665 3.931 -12.665 1.00 67.56 87 GLY A C 1
ATOM 741 O O . GLY A 1 87 ? -8.262 4.975 -12.905 1.00 67.56 87 GLY A O 1
ATOM 742 N N . MET A 1 88 ? -6.326 3.867 -12.681 1.00 60.50 88 MET A N 1
ATOM 743 C CA . MET A 1 88 ? -5.451 4.972 -13.113 1.00 60.50 88 MET A CA 1
ATOM 744 C C . MET A 1 88 ? -5.302 5.024 -14.641 1.00 60.50 88 MET A C 1
ATOM 746 O O . MET A 1 88 ? -4.268 5.462 -15.154 1.00 60.50 88 MET A O 1
ATOM 750 N N . GLN A 1 89 ? -6.290 4.513 -15.378 1.00 48.53 89 GLN A N 1
ATOM 751 C CA . GLN A 1 89 ? -6.323 4.650 -16.825 1.00 48.53 89 GLN A CA 1
ATOM 752 C C . GLN A 1 89 ? -6.605 6.106 -17.180 1.00 48.53 89 GLN A C 1
ATOM 754 O O . GLN A 1 89 ? -7.523 6.729 -16.646 1.00 48.53 89 GLN A O 1
ATOM 759 N N . GLN A 1 90 ? -5.778 6.635 -18.080 1.00 45.88 90 GLN A N 1
ATOM 760 C CA . GLN A 1 90 ? -6.087 7.873 -18.774 1.00 45.88 90 GLN A CA 1
ATOM 761 C C . GLN A 1 90 ? -7.396 7.660 -19.533 1.00 45.88 90 GLN A C 1
ATOM 763 O O . GLN A 1 90 ? -7.586 6.609 -20.151 1.00 45.88 90 GLN A O 1
ATOM 768 N N . LYS A 1 91 ? -8.295 8.641 -19.437 1.00 34.16 91 LYS A N 1
ATOM 769 C CA . LYS A 1 91 ? -9.392 8.772 -20.396 1.00 34.16 91 LYS A CA 1
ATOM 770 C C . LYS A 1 91 ? -8.779 8.747 -21.812 1.00 34.16 91 LYS A C 1
ATOM 772 O O . LYS A 1 91 ? -7.697 9.322 -21.959 1.00 34.16 91 LYS A O 1
ATOM 777 N N . PRO A 1 92 ? -9.402 8.051 -22.780 1.00 43.19 92 PRO A N 1
ATOM 778 C CA . PRO A 1 92 ? -8.998 8.148 -24.179 1.00 43.19 92 PRO A CA 1
ATOM 779 C C . PRO A 1 92 ? -9.059 9.597 -24.671 1.00 43.19 92 PRO A C 1
ATOM 781 O O . PRO A 1 92 ? -9.872 10.375 -24.111 1.00 43.19 92 PRO A O 1
#